Protein AF-0000000066209525 (afdb_homodimer)

InterPro domains:
  IPR007236 SlyX [MF_00715] (2-68)
  IPR007236 SlyX [PF04102] (4-68)
  IPR007236 SlyX [PTHR36508] (4-67)

pLDDT: mean 88.0, std 16.0, range [43.59, 98.94]

Secondary structure (DSSP, 8-state):
--HHHHHHHHHHHHHHHHHHHHHHHHHHHHHHHHHHHHHHHHHHHHHHHHHHHHHHS-----------/--HHHHHHHHHHHHHHHHHHHHHHHHHHHHHHHHHHHHHHHHHHHHHHHHHHHHHHS-----------

Solvent-accessible surface area (backbone atoms only — not comparable to full-atom values): 7782 Å² total; per-residue (Å²): 131,54,71,68,56,52,46,52,52,43,52,51,50,40,54,52,47,50,51,49,44,52,51,52,51,53,51,45,52,52,48,51,52,50,44,52,52,50,50,50,52,38,50,53,49,49,52,53,49,53,55,51,50,65,69,67,48,73,82,63,72,78,69,69,71,79,80,128,131,52,72,69,55,51,45,52,51,43,53,51,50,41,54,52,47,49,52,50,44,52,51,51,52,53,52,46,54,50,48,51,52,48,44,51,53,50,49,50,54,39,51,53,51,52,53,52,49,53,55,51,51,66,68,67,47,74,80,62,70,79,70,67,69,79,80,128

Foldseek 3Di:
DDPVVVVVVVVVVVVVVVVVVVVVVVVVVVVVVVVVVVVVVVVVVVVVVVVVCVVPPPPPVPPVPPPD/DDPVVVVVVVVVVVVVVVVVVVVVVVVVVVVVVVVVVVVVVVVVVVVVVVVVCVVPPPPPVPPVPPPD

Structure (mmCIF, N/CA/C/O backbone):
data_AF-0000000066209525-model_v1
#
loop_
_entity.id
_entity.type
_entity.pdbx_description
1 polymer 'Protein SlyX homolog'
#
loop_
_atom_site.group_PDB
_atom_site.id
_atom_site.type_symbol
_atom_site.label_atom_id
_atom_site.label_alt_id
_atom_site.label_comp_id
_atom_site.label_asym_id
_atom_site.label_entity_id
_atom_site.label_seq_id
_atom_site.pdbx_PDB_ins_code
_atom_site.Cartn_x
_atom_site.Cartn_y
_atom_site.Cartn_z
_atom_site.occupancy
_atom_site.B_iso_or_equiv
_atom_site.auth_seq_id
_atom_site.auth_comp_id
_atom_site.auth_asym_id
_atom_site.auth_atom_id
_atom_site.pdbx_PDB_model_num
ATOM 1 N N . ME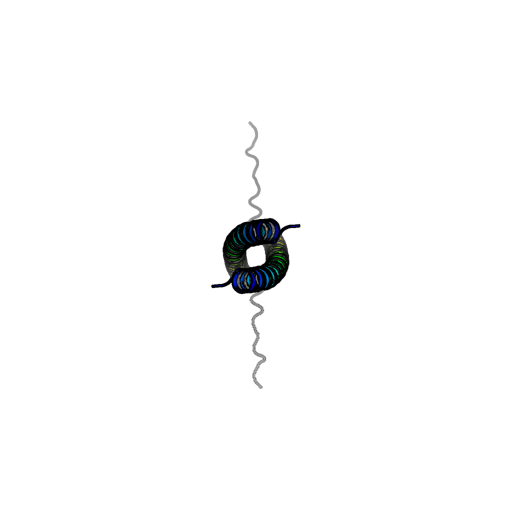T A 1 1 ? 3.037 -41.438 -7.117 1 81.75 1 MET A N 1
ATOM 2 C CA . MET A 1 1 ? 2.031 -40.594 -7.723 1 81.75 1 MET A CA 1
ATOM 3 C C . MET A 1 1 ? 2.004 -40.75 -9.234 1 81.75 1 MET A C 1
ATOM 5 O O . MET A 1 1 ? 3.045 -40.969 -9.859 1 81.75 1 MET A O 1
ATOM 9 N N . THR A 1 2 ? 0.807 -41.031 -9.695 1 87.38 2 THR A N 1
ATOM 10 C CA . THR A 1 2 ? 0.705 -41.219 -11.133 1 87.38 2 THR A CA 1
ATOM 11 C C . THR A 1 2 ? 0.849 -39.875 -11.867 1 87.38 2 THR A C 1
ATOM 13 O O . THR A 1 2 ? 0.67 -38.812 -11.273 1 87.38 2 THR A O 1
ATOM 16 N N . PRO A 1 3 ? 1.256 -39.906 -13.031 1 84.94 3 PRO A N 1
ATOM 17 C CA . PRO A 1 3 ? 1.357 -38.656 -13.805 1 84.94 3 PRO A CA 1
ATOM 18 C C . PRO A 1 3 ? 0.058 -37.875 -13.805 1 84.94 3 PRO A C 1
ATOM 20 O O . PRO A 1 3 ? 0.089 -36.625 -13.766 1 84.94 3 PRO A O 1
ATOM 23 N N . ASP A 1 4 ? -0.994 -38.562 -13.828 1 89.31 4 ASP A N 1
ATOM 24 C CA . ASP A 1 4 ? -2.295 -37.906 -13.812 1 89.31 4 ASP A CA 1
ATOM 25 C C . ASP A 1 4 ? -2.537 -37.188 -12.484 1 89.31 4 ASP A C 1
ATOM 27 O O . ASP A 1 4 ? -3.115 -36.094 -12.445 1 89.31 4 ASP A O 1
ATOM 31 N N . GLN A 1 5 ? -2.127 -37.781 -11.445 1 92.88 5 GLN A N 1
ATOM 32 C CA . GLN A 1 5 ? -2.268 -37.188 -10.109 1 92.88 5 GLN A CA 1
ATOM 33 C C . GLN A 1 5 ? -1.406 -35.938 -9.969 1 92.88 5 GLN A C 1
ATOM 35 O O . GLN A 1 5 ? -1.844 -34.938 -9.398 1 92.88 5 GLN A O 1
ATOM 40 N N . ARG A 1 6 ? -0.258 -36 -10.516 1 94.88 6 ARG A N 1
ATOM 41 C CA . ARG A 1 6 ? 0.666 -34.875 -10.469 1 94.88 6 ARG A CA 1
ATOM 42 C C . ARG A 1 6 ? 0.134 -33.688 -11.281 1 94.88 6 ARG A C 1
ATOM 44 O O . ARG A 1 6 ? 0.252 -32.531 -10.867 1 94.88 6 ARG A O 1
ATOM 51 N N . LEU A 1 7 ? -0.415 -33.969 -12.43 1 95.12 7 LEU A N 1
ATOM 52 C CA . LEU A 1 7 ? -1.02 -32.938 -13.281 1 95.12 7 LEU A CA 1
ATOM 53 C C . LEU A 1 7 ? -2.143 -32.219 -12.547 1 95.12 7 LEU A C 1
ATOM 55 O O . LEU A 1 7 ? -2.211 -30.984 -12.57 1 95.12 7 LEU A O 1
ATOM 59 N N . THR A 1 8 ? -2.98 -33 -11.898 1 96.25 8 THR A N 1
ATOM 60 C CA . THR A 1 8 ? -4.113 -32.438 -11.164 1 96.25 8 THR A CA 1
ATOM 61 C C . THR A 1 8 ? -3.633 -31.547 -10.023 1 96.25 8 THR A C 1
ATOM 63 O O . THR A 1 8 ? -4.168 -30.453 -9.82 1 96.25 8 THR A O 1
ATOM 66 N N . GLU A 1 9 ? -2.65 -31.938 -9.367 1 97.06 9 GLU A N 1
ATOM 67 C CA . GLU A 1 9 ? -2.096 -31.172 -8.258 1 97.06 9 GLU A CA 1
ATOM 68 C C . GLU A 1 9 ? -1.533 -29.844 -8.734 1 97.06 9 GLU A C 1
ATOM 70 O O . GLU A 1 9 ? -1.75 -28.812 -8.094 1 97.06 9 GLU A O 1
ATOM 75 N N . LEU A 1 10 ? -0.825 -29.859 -9.812 1 98.12 10 LEU A N 1
ATOM 76 C CA . LEU A 1 10 ? -0.246 -28.641 -10.375 1 98.12 10 LEU A CA 1
ATOM 77 C C . LEU A 1 10 ? -1.337 -27.688 -10.844 1 98.12 10 LEU A C 1
ATOM 79 O O . LEU A 1 10 ? -1.217 -26.469 -10.688 1 98.12 10 LEU A O 1
ATOM 83 N N . GLU A 1 11 ? -2.363 -28.188 -11.391 1 98.12 11 GLU A N 1
ATOM 84 C CA . GLU A 1 11 ? -3.492 -27.375 -11.828 1 98.12 11 GLU A CA 1
ATOM 85 C C . GLU A 1 11 ? -4.16 -26.672 -10.648 1 98.12 11 GLU A C 1
ATOM 87 O O . GLU A 1 11 ? -4.523 -25.5 -10.742 1 98.12 11 GLU A O 1
ATOM 92 N N . ILE A 1 12 ? -4.297 -27.359 -9.602 1 98.56 12 ILE A N 1
ATOM 93 C CA . ILE A 1 12 ? -4.883 -26.797 -8.383 1 98.56 12 ILE A CA 1
ATOM 94 C C . ILE A 1 12 ? -3.988 -25.688 -7.852 1 98.56 12 ILE A C 1
ATOM 96 O O . ILE A 1 12 ? -4.473 -24.609 -7.512 1 98.56 12 ILE A O 1
ATOM 100 N N . ARG A 1 13 ? -2.688 -25.953 -7.84 1 98.75 13 ARG A N 1
ATOM 101 C CA . ARG A 1 13 ? -1.731 -24.969 -7.352 1 98.75 13 ARG A CA 1
ATOM 102 C C . ARG A 1 13 ? -1.766 -23.703 -8.203 1 98.75 13 ARG A C 1
ATOM 104 O O . ARG A 1 13 ? -1.731 -22.594 -7.676 1 98.75 13 ARG A O 1
ATOM 111 N N . VAL A 1 14 ? -1.834 -23.859 -9.438 1 98.69 14 VAL A N 1
ATOM 112 C CA . VAL A 1 14 ? -1.89 -22.734 -10.367 1 98.69 14 VAL A CA 1
ATOM 113 C C . VAL A 1 14 ? -3.141 -21.891 -10.094 1 98.69 14 VAL A C 1
ATOM 115 O O . VAL A 1 14 ? -3.074 -20.672 -10.039 1 98.69 14 VAL A O 1
ATOM 118 N N . ALA A 1 15 ? -4.23 -22.594 -9.898 1 98.81 15 ALA A N 1
ATOM 119 C CA . ALA A 1 15 ? -5.492 -21.906 -9.633 1 98.81 15 ALA A CA 1
ATOM 120 C C . ALA A 1 15 ? -5.434 -21.141 -8.312 1 98.81 15 ALA A C 1
ATOM 122 O O . ALA A 1 15 ? -5.91 -20 -8.227 1 98.81 15 ALA A O 1
ATOM 123 N N . GLU A 1 16 ? -4.859 -21.688 -7.301 1 98.81 16 GLU A N 1
ATOM 124 C CA . GLU A 1 16 ? -4.727 -21.062 -5.988 1 98.81 16 GLU A CA 1
ATOM 125 C C . GLU A 1 16 ? -3.816 -19.844 -6.055 1 98.81 16 GLU A C 1
ATOM 127 O O . GLU A 1 16 ? -4.125 -18.797 -5.469 1 98.81 16 GLU A O 1
ATOM 132 N N . GLN A 1 17 ? -2.783 -19.953 -6.746 1 98.81 17 GLN A N 1
ATOM 133 C CA . GLN A 1 17 ? -1.84 -18.859 -6.891 1 98.81 17 GLN A CA 1
ATOM 134 C C . GLN A 1 17 ? -2.449 -17.703 -7.691 1 98.81 17 GLN A C 1
ATOM 136 O O . GLN A 1 17 ? -2.215 -16.531 -7.391 1 98.81 17 GLN A O 1
ATOM 141 N N . GLU A 1 18 ? -3.203 -18.094 -8.648 1 98.75 18 GLU A N 1
ATOM 142 C CA . GLU A 1 18 ? -3.914 -17.062 -9.406 1 98.75 18 GLU A CA 1
ATOM 143 C C . GLU A 1 18 ? -4.855 -16.266 -8.516 1 98.75 18 GLU A C 1
ATOM 145 O O . GLU A 1 18 ? -4.898 -15.031 -8.586 1 98.75 18 GLU A O 1
ATOM 150 N N . LYS A 1 19 ? -5.555 -16.953 -7.723 1 98.88 19 LYS A N 1
ATOM 151 C CA . LYS A 1 19 ? -6.453 -16.312 -6.773 1 98.88 19 LYS A CA 1
ATOM 152 C C . LYS A 1 19 ? -5.68 -15.414 -5.812 1 98.88 19 LYS A C 1
ATOM 154 O O . LYS A 1 19 ? -6.105 -14.289 -5.523 1 98.88 19 LYS A O 1
ATOM 159 N N . THR A 1 20 ? -4.617 -15.883 -5.312 1 98.88 20 THR A N 1
ATOM 160 C CA . THR A 1 20 ? -3.764 -15.125 -4.398 1 98.88 20 THR A CA 1
ATOM 161 C C . THR A 1 20 ? -3.254 -13.852 -5.062 1 98.88 20 THR A C 1
ATOM 163 O O . THR A 1 20 ? -3.266 -12.781 -4.457 1 98.88 20 THR A O 1
ATOM 166 N N . ILE A 1 21 ? -2.785 -13.961 -6.285 1 98.94 21 ILE A N 1
ATOM 167 C CA . ILE A 1 21 ? -2.273 -12.82 -7.043 1 98.94 21 ILE A CA 1
ATOM 168 C C . ILE A 1 21 ? -3.373 -11.773 -7.211 1 98.94 21 ILE A C 1
ATOM 170 O O . ILE A 1 21 ? -3.135 -10.578 -7.023 1 98.94 21 ILE A O 1
ATOM 174 N N . ASP A 1 22 ? -4.566 -12.289 -7.477 1 98.81 22 ASP A N 1
ATOM 175 C CA . ASP A 1 22 ? -5.703 -11.383 -7.613 1 98.81 22 ASP A CA 1
ATOM 176 C C . ASP A 1 22 ? -5.984 -10.656 -6.305 1 98.81 22 ASP A C 1
ATOM 178 O O . ASP A 1 22 ? -6.219 -9.445 -6.297 1 98.81 22 ASP A O 1
ATOM 182 N N . GLU A 1 23 ? -5.918 -11.305 -5.25 1 98.88 23 GLU A N 1
ATOM 183 C CA . GLU A 1 23 ? -6.16 -10.734 -3.93 1 98.88 23 GLU A CA 1
ATOM 184 C C . GLU A 1 23 ? -5.09 -9.711 -3.564 1 98.88 23 GLU A C 1
ATOM 186 O O . GLU A 1 23 ? -5.402 -8.602 -3.125 1 98.88 23 GLU A O 1
ATOM 191 N N . LEU A 1 24 ? -3.912 -10.062 -3.777 1 98.88 24 LEU A N 1
ATOM 192 C CA . LEU A 1 24 ? -2.807 -9.156 -3.49 1 98.88 24 LEU A CA 1
ATOM 193 C C . LEU A 1 24 ? -2.9 -7.898 -4.352 1 98.88 24 LEU A C 1
ATOM 195 O O . LEU A 1 24 ? -2.662 -6.793 -3.865 1 98.88 24 LEU A O 1
ATOM 199 N N . SER A 1 25 ? -3.25 -8.086 -5.566 1 98.81 25 SER A N 1
ATOM 200 C CA . SER A 1 25 ? -3.402 -6.961 -6.488 1 98.81 25 SER A CA 1
ATOM 201 C C . SER A 1 25 ? -4.496 -6.008 -6.02 1 98.81 25 SER A C 1
ATOM 203 O O . SER A 1 25 ? -4.336 -4.785 -6.102 1 98.81 25 SER A O 1
ATOM 205 N N . SER A 1 26 ? -5.578 -6.57 -5.52 1 98.81 26 SER A N 1
ATOM 206 C CA . SER A 1 26 ? -6.68 -5.762 -5.008 1 98.81 26 SER A CA 1
ATOM 207 C C . SER A 1 26 ? -6.254 -4.977 -3.77 1 98.81 26 SER A C 1
ATOM 209 O O . SER A 1 26 ? -6.59 -3.799 -3.631 1 98.81 26 SER A O 1
ATOM 211 N N . VAL A 1 27 ? -5.523 -5.551 -2.908 1 98.88 27 VAL A N 1
ATOM 212 C CA . VAL A 1 27 ? -5.031 -4.898 -1.697 1 98.88 27 VAL A CA 1
ATOM 213 C C . VAL A 1 27 ? -4.055 -3.783 -2.068 1 98.88 27 VAL A C 1
ATOM 215 O O . VAL A 1 27 ? -4.117 -2.688 -1.507 1 98.88 27 VAL A O 1
ATOM 218 N N . LEU A 1 28 ? -3.207 -4.078 -3.014 1 98.88 28 LEU A N 1
ATOM 219 C CA . LEU A 1 28 ? -2.244 -3.092 -3.49 1 98.88 28 LEU A CA 1
ATOM 220 C C . LEU A 1 28 ? -2.955 -1.853 -4.02 1 98.88 28 LEU A C 1
ATOM 222 O O . LEU A 1 28 ? -2.535 -0.726 -3.746 1 98.88 28 LEU A O 1
ATOM 226 N N . ALA A 1 29 ? -3.998 -2.094 -4.73 1 98.81 29 ALA A N 1
ATOM 227 C CA . ALA A 1 29 ? -4.777 -0.989 -5.281 1 98.81 29 ALA A CA 1
ATOM 228 C C . ALA A 1 29 ? -5.402 -0.151 -4.172 1 98.81 29 ALA A C 1
ATOM 230 O O . ALA A 1 29 ? -5.391 1.081 -4.23 1 98.81 29 ALA A O 1
ATOM 231 N N . GLU A 1 30 ? -5.867 -0.768 -3.189 1 98.88 30 GLU A N 1
ATOM 232 C CA . GLU A 1 30 ? -6.48 -0.072 -2.062 1 98.88 30 GLU A CA 1
ATOM 233 C C . GLU A 1 30 ? -5.445 0.728 -1.277 1 98.88 30 GLU A C 1
ATOM 235 O O . GLU A 1 30 ? -5.715 1.854 -0.853 1 98.88 30 GLU A O 1
ATOM 240 N N . GLN A 1 31 ? -4.332 0.182 -1.133 1 98.88 31 GLN A N 1
ATOM 241 C CA . GLN A 1 31 ? -3.248 0.87 -0.438 1 98.88 31 GLN A CA 1
ATOM 242 C C . GLN A 1 31 ? -2.781 2.094 -1.222 1 98.88 31 GLN A C 1
ATOM 244 O O . GLN A 1 31 ? -2.475 3.133 -0.635 1 98.88 31 GLN A O 1
ATOM 249 N N . TRP A 1 32 ? -2.758 1.93 -2.5 1 98.81 32 TRP A N 1
ATOM 250 C CA . TRP A 1 32 ? -2.387 3.059 -3.348 1 98.81 32 TRP A CA 1
ATOM 251 C C . TRP A 1 32 ? -3.363 4.219 -3.168 1 98.81 32 TRP A C 1
ATOM 253 O O . TRP A 1 32 ? -2.949 5.371 -3.053 1 98.81 32 TRP A O 1
ATOM 263 N N . LYS A 1 33 ? -4.633 3.973 -3.051 1 98.88 33 LYS A N 1
ATOM 264 C CA . LYS A 1 33 ? -5.645 4.996 -2.809 1 98.88 33 LYS A CA 1
ATOM 265 C C . LYS A 1 33 ? -5.445 5.652 -1.445 1 98.88 33 LYS A C 1
ATOM 267 O O . LYS A 1 33 ? -5.594 6.871 -1.311 1 98.88 33 LYS A O 1
ATOM 272 N N . THR A 1 34 ? -5.191 4.793 -0.547 1 98.94 34 THR A N 1
ATOM 273 C CA . THR A 1 34 ? -4.957 5.293 0.802 1 98.94 34 THR A CA 1
ATOM 274 C C . THR A 1 34 ? -3.754 6.234 0.826 1 98.94 34 THR A C 1
ATOM 276 O O . THR A 1 34 ? -3.816 7.312 1.422 1 98.94 34 THR A O 1
ATOM 279 N N . ILE A 1 35 ? -2.6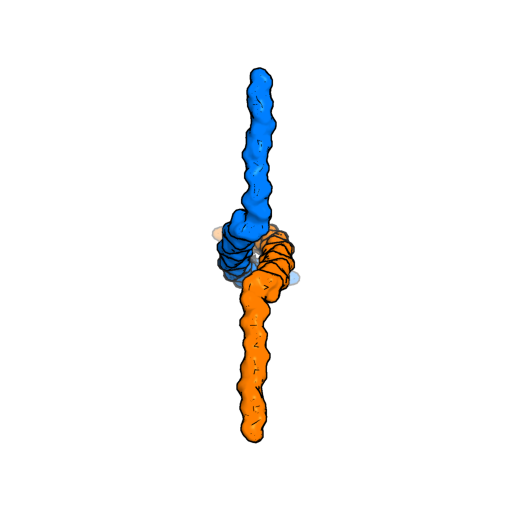56 5.844 0.241 1 98.94 35 ILE A N 1
ATOM 280 C CA . ILE A 1 35 ? -1.45 6.66 0.163 1 98.94 35 ILE A CA 1
ATOM 281 C C . ILE A 1 35 ? -1.775 8 -0.495 1 98.94 35 ILE A C 1
ATOM 283 O O . ILE A 1 35 ? -1.37 9.055 -0.003 1 98.94 35 ILE A O 1
ATOM 287 N N . ASP A 1 36 ? -2.525 7.949 -1.546 1 98.88 36 ASP A N 1
ATOM 288 C CA . ASP A 1 36 ? -2.928 9.156 -2.262 1 98.88 36 ASP A CA 1
ATOM 289 C C . ASP A 1 36 ? -3.729 10.094 -1.356 1 98.88 36 ASP A C 1
ATOM 291 O O . ASP A 1 36 ? -3.459 11.297 -1.303 1 98.88 36 ASP A O 1
ATOM 295 N N . ARG A 1 37 ? -4.664 9.539 -0.65 1 98.81 37 ARG A N 1
ATOM 296 C CA . ARG A 1 37 ? -5.516 10.312 0.247 1 98.8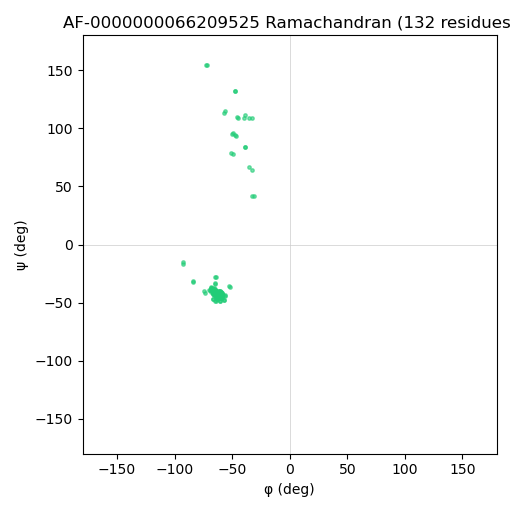1 37 ARG A CA 1
ATOM 297 C C . ARG A 1 37 ? -4.695 10.953 1.362 1 98.81 37 ARG A C 1
ATOM 299 O O . ARG A 1 37 ? -4.859 12.141 1.653 1 98.81 37 ARG A O 1
ATOM 306 N N . LEU A 1 38 ? -3.852 10.219 1.914 1 98.88 38 LEU A N 1
ATOM 307 C CA . LEU A 1 38 ? -3.016 10.719 3.002 1 98.88 38 LEU A CA 1
ATOM 308 C C . LEU A 1 38 ? -2.08 11.82 2.508 1 98.88 38 LEU A C 1
ATOM 310 O O . LEU A 1 38 ? -1.88 12.82 3.193 1 98.88 38 LEU A O 1
ATOM 314 N N . SER A 1 39 ? -1.525 11.625 1.381 1 98.88 39 SER A N 1
ATOM 315 C CA . SER A 1 39 ? -0.612 12.602 0.793 1 98.88 39 SER A CA 1
ATOM 316 C C . SER A 1 39 ? -1.319 13.922 0.521 1 98.88 39 SER A C 1
ATOM 318 O O . SER A 1 39 ? -0.777 14.992 0.806 1 98.88 39 SER A O 1
ATOM 320 N N . LYS A 1 40 ? -2.469 13.828 0.009 1 98.88 40 LYS A N 1
ATOM 321 C CA . LYS A 1 40 ? -3.254 15.023 -0.266 1 98.88 40 LYS A CA 1
ATOM 322 C C . LYS A 1 40 ? -3.607 15.758 1.024 1 98.88 40 LYS A C 1
ATOM 324 O O . LYS A 1 40 ? -3.48 16.984 1.104 1 98.88 40 LYS A O 1
ATOM 329 N N . LYS A 1 41 ? -4.082 15.07 1.973 1 98.75 41 LYS A N 1
ATOM 330 C CA . LYS A 1 41 ? -4.418 15.664 3.264 1 98.75 41 LYS A CA 1
ATOM 331 C C . LYS A 1 41 ? -3.197 16.328 3.9 1 98.75 41 LYS A C 1
ATOM 333 O O . LYS A 1 41 ? -3.295 17.422 4.449 1 98.75 41 LYS A O 1
ATOM 338 N N . LEU A 1 42 ? -2.1 15.656 3.828 1 98.69 42 LEU A N 1
ATOM 339 C CA . LEU A 1 42 ? -0.857 16.188 4.375 1 98.69 42 LEU A CA 1
ATOM 340 C C . LEU A 1 42 ? -0.446 17.469 3.646 1 98.69 42 LEU A C 1
ATOM 342 O O . LEU A 1 42 ? -0.05 18.453 4.277 1 98.69 42 LEU A O 1
ATOM 346 N N . GLY A 1 43 ? -0.527 17.328 2.336 1 98.38 43 GLY A N 1
ATOM 347 C CA . GLY A 1 43 ? -0.229 18.516 1.547 1 98.38 43 GLY A CA 1
ATOM 348 C C . GLY A 1 43 ? -1.109 19.703 1.894 1 98.38 43 GLY A C 1
ATOM 349 O O . GLY A 1 43 ? -0.613 20.812 2.086 1 98.38 43 GLY A O 1
ATOM 350 N N . ALA A 1 44 ? -2.354 19.484 1.979 1 97.94 44 ALA A N 1
ATOM 351 C CA . ALA A 1 44 ? -3.312 20.531 2.305 1 97.94 44 ALA A CA 1
ATOM 352 C C . ALA A 1 44 ? -3.031 21.125 3.684 1 97.94 44 ALA A C 1
ATOM 354 O O . ALA A 1 44 ? -3.072 22.344 3.861 1 97.94 44 ALA A O 1
ATOM 355 N N . LEU A 1 45 ? -2.719 20.344 4.613 1 97.25 45 LEU A N 1
ATOM 356 C CA . LEU A 1 45 ? -2.438 20.797 5.969 1 97.25 45 LEU A CA 1
ATOM 357 C C . LEU A 1 45 ? -1.124 21.578 6.016 1 97.25 45 LEU A C 1
ATOM 359 O O . LEU A 1 45 ? -1.012 22.578 6.734 1 97.25 45 LEU A O 1
ATOM 363 N N . THR A 1 46 ? -0.193 21.109 5.281 1 96.75 46 THR A N 1
ATOM 364 C CA . THR A 1 46 ? 1.091 21.797 5.199 1 96.75 46 THR A CA 1
ATOM 365 C C . THR A 1 46 ? 0.916 23.203 4.637 1 96.75 46 THR A C 1
ATOM 367 O O . THR A 1 46 ? 1.463 24.156 5.18 1 96.75 46 THR A O 1
ATOM 370 N N . ASP A 1 47 ? 0.129 23.359 3.652 1 95.25 47 ASP A N 1
ATOM 371 C CA . ASP A 1 47 ? -0.147 24.656 3.037 1 95.25 47 ASP A CA 1
ATOM 372 C C . ASP A 1 47 ? -0.834 25.594 4.023 1 95.25 47 ASP A C 1
ATOM 374 O O . ASP A 1 47 ? -0.458 26.766 4.141 1 95.25 47 ASP A O 1
ATOM 378 N N . ARG A 1 48 ? -1.756 25.031 4.68 1 92.12 48 ARG A N 1
ATOM 379 C CA . ARG A 1 48 ? -2.482 25.828 5.668 1 92.12 48 ARG A CA 1
ATOM 380 C C . ARG A 1 48 ? -1.561 26.266 6.797 1 92.12 48 ARG A C 1
ATOM 382 O O . ARG A 1 48 ? -1.651 27.406 7.27 1 92.12 48 ARG A O 1
ATOM 389 N N . PHE A 1 49 ? -0.699 25.422 7.199 1 90.94 49 PHE A N 1
ATOM 390 C CA . PHE A 1 49 ? 0.255 25.719 8.258 1 90.94 49 PHE A CA 1
ATOM 391 C C . PHE A 1 49 ? 1.222 26.812 7.824 1 90.94 49 PHE A C 1
ATOM 393 O O . PHE A 1 49 ? 1.507 27.75 8.586 1 90.94 49 PHE A O 1
ATOM 400 N N . LEU A 1 50 ? 1.652 26.656 6.598 1 87.06 50 LEU A N 1
ATOM 401 C CA . LEU A 1 50 ? 2.572 27.656 6.059 1 87.06 50 LEU A CA 1
ATOM 402 C C . LEU A 1 50 ? 1.896 29.016 5.949 1 87.06 50 LEU A C 1
ATOM 404 O O . LEU A 1 50 ? 2.512 30.047 6.242 1 87.06 50 LEU A O 1
ATOM 408 N N . GLU A 1 51 ? 0.652 29.109 5.672 1 85.5 51 GLU A N 1
ATOM 409 C CA . GLU A 1 51 ? -0.125 30.344 5.598 1 85.5 51 GLU A CA 1
ATOM 410 C C . GLU A 1 51 ? -0.283 30.984 6.973 1 85.5 51 GLU A C 1
ATOM 412 O O . GLU A 1 51 ? -0.143 32.188 7.117 1 85.5 51 GLU A O 1
ATOM 417 N N . LEU A 1 52 ? -0.438 30.25 7.973 1 81.38 52 LEU A N 1
ATOM 418 C CA . LEU A 1 52 ? -0.602 30.734 9.336 1 81.38 52 LEU A CA 1
ATOM 419 C C . LEU A 1 52 ? 0.721 31.25 9.891 1 81.38 52 LEU A C 1
ATOM 421 O O . LEU A 1 52 ? 0.756 32.281 10.562 1 81.38 52 LEU A O 1
ATOM 425 N N . GLU A 1 53 ? 1.684 30.547 9.602 1 78 53 GLU A N 1
ATOM 426 C CA . GLU A 1 53 ? 3.012 30.953 10.047 1 78 53 GLU A CA 1
ATOM 427 C C . GLU A 1 53 ? 3.43 32.281 9.406 1 78 53 GLU A C 1
ATOM 429 O O . GLU A 1 53 ? 4.059 33.094 10.062 1 78 53 GLU A O 1
ATOM 434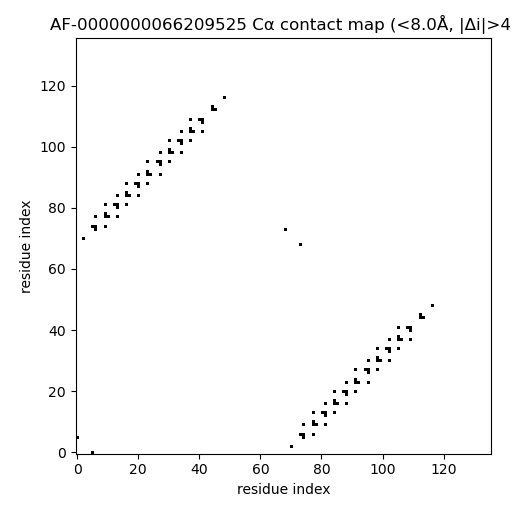 N N . GLU A 1 54 ? 3.127 32.438 8.211 1 79.62 54 GLU A N 1
ATOM 435 C CA . GLU A 1 54 ? 3.434 33.688 7.492 1 79.62 54 GLU A CA 1
ATOM 436 C C . GLU A 1 54 ? 2.676 34.875 8.078 1 79.62 54 GLU A C 1
ATOM 438 O O . GLU A 1 54 ? 3.207 35.969 8.141 1 79.62 54 GLU A O 1
ATOM 443 N N . GLN A 1 55 ? 1.515 34.719 8.688 1 74.44 55 GLN A N 1
ATOM 444 C CA . GLN A 1 55 ? 0.688 35.781 9.266 1 74.44 55 GLN A CA 1
ATOM 445 C C . GLN A 1 55 ? 1.16 36.125 10.672 1 74.44 55 GLN A C 1
ATOM 447 O O . GLN A 1 55 ? 0.987 37.25 11.117 1 74.44 55 GLN A O 1
ATOM 452 N N . THR A 1 56 ? 1.675 35.281 11.414 1 66.56 56 THR A N 1
ATOM 453 C CA . THR A 1 56 ? 2.088 35.531 12.797 1 66.56 56 THR A CA 1
ATOM 454 C C . THR A 1 56 ? 3.562 35.938 12.852 1 66.56 56 THR A C 1
ATOM 456 O O . THR A 1 56 ? 4.062 36.312 13.906 1 66.56 56 THR A O 1
ATOM 459 N N . ALA A 1 57 ? 4.23 35.688 11.836 1 68.62 57 ALA A N 1
ATOM 460 C CA . ALA A 1 57 ? 5.633 36.094 11.797 1 68.62 57 ALA A CA 1
ATOM 461 C C . ALA A 1 57 ? 5.785 37.594 12.039 1 68.62 57 ALA A C 1
ATOM 463 O O . ALA A 1 57 ? 5 38.406 11.523 1 68.62 57 ALA A O 1
ATOM 464 N N . PRO A 1 58 ? 6.43 38.094 13.156 1 59.56 58 PRO A N 1
ATOM 465 C CA . PRO A 1 58 ? 6.602 39.531 13.398 1 59.56 58 PRO A CA 1
ATOM 466 C C . PRO A 1 58 ? 7.07 40.281 12.156 1 59.56 58 PRO A C 1
ATOM 468 O O . PRO A 1 58 ? 7.805 39.75 11.336 1 59.56 58 PRO A O 1
ATOM 471 N N . ASP A 1 59 ? 6.172 41.062 11.625 1 57 59 ASP A N 1
ATOM 472 C CA . ASP A 1 59 ? 6.652 42.031 10.625 1 57 59 ASP A CA 1
ATOM 473 C C . ASP A 1 59 ? 8.07 42.5 10.953 1 57 59 ASP A C 1
ATOM 475 O O . ASP A 1 59 ? 8.25 43.438 11.734 1 57 59 ASP A O 1
ATOM 479 N N . VAL A 1 60 ? 8.922 41.719 11.336 1 57.38 60 VAL A N 1
ATOM 480 C CA . VAL A 1 60 ? 10.242 42.312 11.539 1 57.38 60 VAL A CA 1
ATOM 481 C C . VAL A 1 60 ? 10.617 43.156 10.328 1 57.38 60 VAL A C 1
ATOM 483 O O . VAL A 1 60 ? 10.711 42.656 9.211 1 57.38 60 VAL A O 1
ATOM 486 N N . PRO A 1 61 ? 10.352 44.438 10.375 1 55.22 61 PRO A N 1
ATOM 487 C CA . PRO A 1 61 ? 10.773 45.344 9.289 1 55.22 61 PRO A CA 1
ATOM 488 C C . PRO A 1 61 ? 12.156 45 8.75 1 55.22 61 PRO A C 1
ATOM 490 O O . PRO A 1 61 ? 13.102 44.812 9.523 1 55.22 61 PRO A O 1
ATOM 493 N N . VAL A 1 62 ? 12.148 43.969 7.766 1 55.91 62 VAL A N 1
ATOM 494 C CA . VAL A 1 62 ? 13.453 43.875 7.117 1 55.91 62 VAL A CA 1
ATOM 495 C C . VAL A 1 62 ? 14.062 45.281 6.996 1 55.91 62 VAL A C 1
ATOM 497 O O . VAL A 1 62 ? 13.609 46.094 6.195 1 55.91 62 VAL A O 1
ATOM 500 N N . THR A 1 63 ? 14.422 45.969 8.078 1 56.16 63 THR A N 1
ATOM 501 C CA . THR A 1 63 ? 15.164 47.219 7.957 1 56.16 63 THR A CA 1
ATOM 502 C C . THR A 1 63 ? 16.375 47.031 7.051 1 56.16 63 THR A C 1
ATOM 504 O O . THR A 1 63 ? 17.25 46.219 7.324 1 56.16 63 THR A O 1
ATOM 507 N N . LYS A 1 64 ? 16.109 47.031 5.734 1 57.28 64 LYS A N 1
ATOM 508 C CA . LYS A 1 64 ? 17.234 47.094 4.793 1 57.28 64 LYS A CA 1
ATOM 509 C C . LYS A 1 64 ? 18.359 47.969 5.344 1 57.28 64 LYS A C 1
ATOM 511 O O . LYS A 1 64 ? 18.141 49.094 5.77 1 57.28 64 LYS A O 1
ATOM 516 N N . PRO A 1 65 ? 19.406 47.375 5.707 1 56.44 65 PRO A N 1
ATOM 517 C CA . PRO A 1 65 ? 20.484 48.219 6.188 1 56.44 65 PRO A CA 1
ATOM 518 C C . PRO A 1 65 ? 20.75 49.406 5.262 1 56.44 65 PRO A C 1
ATOM 520 O O . PRO A 1 65 ? 20.5 49.312 4.055 1 56.44 65 PRO A O 1
ATOM 523 N N . PRO A 1 66 ? 20.859 50.656 5.84 1 53.28 66 PRO A N 1
ATOM 524 C CA . PRO A 1 66 ? 21.109 51.844 5.035 1 53.28 66 PRO A CA 1
ATOM 525 C C . PRO A 1 66 ? 22.281 51.688 4.062 1 53.28 66 PRO A C 1
ATOM 527 O O . PRO A 1 66 ? 23.25 51 4.379 1 53.28 66 PRO A O 1
ATOM 530 N N . HIS A 1 67 ? 21.859 51.312 2.844 1 63.16 67 HIS A N 1
ATOM 531 C CA . HIS A 1 67 ? 22.938 51.25 1.864 1 63.16 67 HIS A CA 1
ATOM 532 C C . HIS A 1 67 ? 23.906 52.406 2.072 1 63.16 67 HIS A C 1
ATOM 534 O O . HIS A 1 67 ? 23.5 53.562 2.117 1 63.16 67 HIS A O 1
ATOM 540 N N . TRP A 1 68 ? 25.141 52.438 2.482 1 43.59 68 TRP A N 1
ATOM 541 C CA . TRP A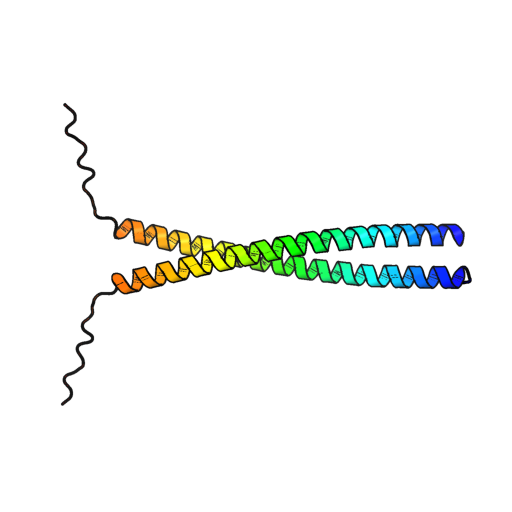 1 68 ? 26.141 53.5 2.451 1 43.59 68 TRP A CA 1
ATOM 542 C C . TRP A 1 68 ? 26.516 53.844 1.017 1 43.59 68 TRP A C 1
ATOM 544 O O . TRP A 1 68 ? 26.516 53 0.136 1 43.59 68 TRP A O 1
ATOM 554 N N . MET B 1 1 ? -0.342 -32.094 -27.422 1 81.56 1 MET B N 1
ATOM 555 C CA . MET B 1 1 ? 0.617 -31.938 -26.328 1 81.56 1 MET B CA 1
ATOM 556 C C . MET B 1 1 ? 0.694 -33.219 -25.5 1 81.56 1 MET B C 1
ATOM 558 O O . MET B 1 1 ? -0.319 -33.875 -25.281 1 81.56 1 MET B O 1
ATOM 562 N N . THR B 1 2 ? 1.922 -33.688 -25.375 1 87.44 2 THR B N 1
ATOM 563 C CA . THR B 1 2 ? 2.074 -34.906 -24.594 1 87.44 2 THR B CA 1
ATOM 564 C C . THR B 1 2 ? 1.875 -34.625 -23.109 1 87.44 2 THR B C 1
ATOM 566 O O . THR B 1 2 ? 1.977 -33.469 -22.672 1 87.44 2 THR B O 1
ATOM 569 N N . PRO B 1 3 ? 1.501 -35.531 -22.375 1 84.88 3 PRO B N 1
ATOM 570 C CA . PRO B 1 3 ? 1.349 -35.344 -20.938 1 84.88 3 PRO B CA 1
ATOM 571 C C . PRO B 1 3 ? 2.6 -34.75 -20.281 1 84.88 3 PRO B C 1
ATOM 573 O O . PRO B 1 3 ? 2.498 -33.938 -19.375 1 84.88 3 PRO B O 1
ATOM 576 N N . ASP B 1 4 ? 3.697 -35.156 -20.781 1 89.38 4 ASP B N 1
ATOM 577 C CA . ASP B 1 4 ? 4.957 -34.656 -20.25 1 89.38 4 ASP B CA 1
ATOM 578 C C . ASP B 1 4 ? 5.121 -33.156 -20.547 1 89.38 4 ASP B C 1
ATOM 580 O O . ASP B 1 4 ? 5.633 -32.406 -19.719 1 89.38 4 ASP B O 1
ATOM 584 N N . GLN B 1 5 ? 4.711 -32.75 -21.688 1 92.81 5 GLN B N 1
ATOM 585 C CA . GLN B 1 5 ? 4.781 -31.359 -22.094 1 92.81 5 GLN B CA 1
ATOM 586 C C . GLN B 1 5 ? 3.846 -30.5 -21.25 1 92.81 5 GLN B C 1
ATOM 588 O O . GLN B 1 5 ? 4.211 -29.391 -20.844 1 92.81 5 GLN B O 1
ATOM 593 N N . ARG B 1 6 ? 2.725 -31.031 -20.969 1 94.88 6 ARG B N 1
ATOM 594 C CA . ARG B 1 6 ? 1.735 -30.312 -20.156 1 94.88 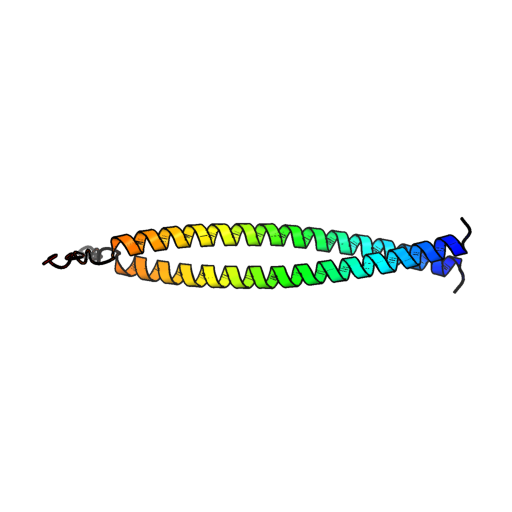6 ARG B CA 1
ATOM 595 C C . ARG B 1 6 ? 2.221 -30.156 -18.719 1 94.88 6 ARG B C 1
ATOM 597 O O . ARG B 1 6 ? 2.025 -29.109 -18.109 1 94.88 6 ARG B O 1
ATOM 604 N N . LEU B 1 7 ? 2.814 -31.172 -18.188 1 95.19 7 LEU B N 1
ATOM 605 C CA . LEU B 1 7 ? 3.381 -31.125 -16.844 1 95.19 7 LEU B CA 1
ATOM 606 C C . LEU B 1 7 ? 4.441 -30.031 -16.734 1 95.19 7 LEU B C 1
ATOM 608 O O . LEU B 1 7 ? 4.438 -29.266 -15.773 1 95.19 7 LEU B O 1
ATOM 612 N N . THR B 1 8 ? 5.312 -29.984 -17.703 1 96.25 8 THR B N 1
ATOM 613 C CA . THR B 1 8 ? 6.391 -29.016 -17.719 1 96.25 8 THR B CA 1
ATOM 614 C C . THR B 1 8 ? 5.828 -27.594 -17.781 1 96.25 8 THR B C 1
ATOM 616 O O . THR B 1 8 ? 6.297 -26.703 -17.062 1 96.25 8 THR B O 1
ATOM 619 N N . GLU B 1 9 ? 4.844 -27.406 -18.547 1 97.06 9 GLU B N 1
ATOM 620 C CA . GLU B 1 9 ? 4.219 -26.094 -18.688 1 97.06 9 GLU B CA 1
ATOM 621 C C . GLU B 1 9 ? 3.592 -25.625 -17.375 1 97.06 9 GLU B C 1
ATOM 623 O O . GLU B 1 9 ? 3.73 -24.469 -16.984 1 97.06 9 GLU B O 1
ATOM 628 N N . LEU B 1 10 ? 2.912 -26.516 -16.703 1 98.06 10 LEU B N 1
ATOM 629 C CA . LEU B 1 10 ? 2.279 -26.203 -15.43 1 98.06 10 LEU B CA 1
ATOM 630 C C . LEU B 1 10 ? 3.328 -25.891 -14.367 1 98.06 10 LEU B C 1
ATOM 632 O O . LEU B 1 10 ? 3.135 -24.984 -13.539 1 98.06 10 LEU B O 1
ATOM 636 N N . GLU B 1 11 ? 4.395 -26.562 -14.383 1 98.12 11 GLU B N 1
ATOM 637 C CA . GLU B 1 11 ? 5.484 -26.312 -13.445 1 98.12 11 GLU B CA 1
ATOM 638 C C . GLU B 1 11 ? 6.086 -24.922 -13.648 1 98.12 11 GLU B C 1
ATOM 640 O O . GLU B 1 11 ? 6.387 -24.219 -12.688 1 98.12 11 GLU B O 1
ATOM 645 N N . ILE B 1 12 ? 6.238 -24.547 -14.836 1 98.56 12 ILE B N 1
ATOM 646 C CA . ILE B 1 12 ? 6.758 -23.234 -15.18 1 98.56 12 ILE B CA 1
ATOM 647 C C . ILE B 1 12 ? 5.789 -22.156 -14.688 1 98.56 12 ILE B C 1
ATOM 649 O O . ILE B 1 12 ? 6.203 -21.172 -14.07 1 98.56 12 ILE B O 1
ATOM 653 N N . ARG B 1 13 ? 4.492 -22.391 -14.945 1 98.75 13 ARG B N 1
ATOM 654 C CA . ARG B 1 13 ? 3.469 -21.453 -14.531 1 98.75 13 ARG B CA 1
ATOM 655 C C . ARG B 1 13 ? 3.455 -21.281 -13.016 1 98.75 13 ARG B C 1
ATOM 657 O O . ARG B 1 13 ? 3.346 -20.172 -12.5 1 98.75 13 ARG B O 1
ATOM 664 N N . VAL B 1 14 ? 3.568 -22.312 -12.336 1 98.69 14 VAL B N 1
ATOM 665 C CA . VAL B 1 14 ? 3.586 -22.312 -10.883 1 98.69 14 VAL B CA 1
ATOM 666 C C . VAL B 1 14 ? 4.781 -21.5 -10.383 1 98.69 14 VAL B C 1
ATOM 668 O O . VAL B 1 14 ? 4.648 -20.672 -9.477 1 98.69 14 VAL B O 1
ATOM 671 N N . ALA B 1 15 ? 5.895 -21.719 -11.008 1 98.81 15 ALA B N 1
ATOM 672 C CA . ALA B 1 15 ? 7.113 -21.016 -10.625 1 98.81 15 ALA B CA 1
ATOM 673 C C . ALA B 1 15 ? 6.977 -19.516 -10.891 1 98.81 15 ALA B C 1
ATOM 675 O O . ALA B 1 15 ? 7.383 -18.688 -10.062 1 98.81 15 ALA B O 1
ATOM 676 N N . GLU B 1 16 ? 6.41 -19.125 -11.969 1 98.81 16 GLU B N 1
ATOM 677 C CA . GLU B 1 16 ? 6.211 -17.734 -12.344 1 98.81 16 GLU B CA 1
ATOM 678 C C . GLU B 1 16 ? 5.234 -17.047 -11.391 1 98.81 16 GLU B C 1
ATOM 680 O O . GLU B 1 16 ? 5.469 -15.914 -10.961 1 98.81 16 GLU B O 1
ATOM 685 N N . GLN B 1 17 ? 4.219 -17.703 -11.055 1 98.81 17 GLN B N 1
ATOM 686 C CA . GLN B 1 17 ? 3.219 -17.156 -10.148 1 98.81 17 GLN B CA 1
ATOM 687 C C . GLN B 1 17 ? 3.783 -17 -8.734 1 98.81 17 GLN B C 1
ATOM 689 O O . GLN B 1 17 ? 3.477 -16.031 -8.047 1 98.81 17 GLN B O 1
ATOM 694 N N . GLU B 1 18 ? 4.586 -17.953 -8.398 1 98.75 18 GLU B N 1
ATOM 695 C CA . GLU B 1 18 ? 5.258 -17.828 -7.109 1 98.75 18 GLU B CA 1
ATOM 696 C C . GLU B 1 18 ? 6.133 -16.578 -7.051 1 98.75 18 GLU B C 1
ATOM 698 O O . GLU B 1 18 ? 6.109 -15.844 -6.062 1 98.75 18 GLU B O 1
ATOM 703 N N . LYS B 1 19 ? 6.844 -16.375 -8.07 1 98.88 19 LYS B N 1
ATOM 704 C CA . LYS B 1 19 ? 7.68 -15.18 -8.156 1 98.88 19 LYS B CA 1
ATOM 705 C C . LYS B 1 19 ? 6.836 -13.914 -8.109 1 98.88 19 LYS B C 1
ATOM 707 O O . LYS B 1 19 ? 7.188 -12.953 -7.43 1 98.88 19 LYS B O 1
ATOM 712 N N . THR B 1 20 ? 5.789 -13.891 -8.812 1 98.94 20 THR B N 1
ATOM 713 C CA . THR B 1 20 ? 4.875 -12.758 -8.852 1 98.94 20 THR B CA 1
ATOM 714 C C . THR B 1 20 ? 4.309 -12.477 -7.461 1 98.94 20 THR B C 1
ATOM 716 O O . THR B 1 20 ? 4.246 -11.32 -7.031 1 98.94 20 THR B O 1
ATOM 719 N N . ILE B 1 21 ? 3.877 -13.508 -6.773 1 98.94 21 ILE B N 1
ATOM 720 C CA . ILE B 1 21 ? 3.32 -13.383 -5.43 1 98.94 21 ILE B CA 1
ATOM 721 C C . ILE B 1 21 ? 4.363 -12.781 -4.492 1 98.94 21 ILE B C 1
ATOM 723 O O . ILE B 1 21 ? 4.055 -11.883 -3.705 1 98.94 21 ILE B O 1
ATOM 727 N N . ASP B 1 22 ? 5.586 -13.242 -4.676 1 98.81 22 ASP B N 1
ATOM 728 C CA . ASP B 1 22 ? 6.68 -12.711 -3.869 1 98.81 22 ASP B CA 1
ATOM 729 C C . ASP B 1 22 ? 6.887 -11.219 -4.148 1 98.81 22 ASP B C 1
ATOM 731 O O . ASP B 1 22 ? 7.055 -10.43 -3.219 1 98.81 22 ASP B O 1
ATOM 735 N N . GLU B 1 23 ? 6.832 -10.828 -5.316 1 98.88 23 GLU B N 1
ATOM 736 C CA . GLU B 1 23 ? 7.012 -9.438 -5.723 1 98.88 23 GLU B CA 1
ATOM 737 C C . GLU B 1 23 ? 5.875 -8.562 -5.207 1 98.88 23 GLU B C 1
ATOM 739 O O . GLU B 1 23 ? 6.117 -7.496 -4.633 1 98.88 23 GLU B O 1
ATOM 744 N N . LEU B 1 24 ? 4.727 -9.023 -5.379 1 98.88 24 LEU B N 1
ATOM 745 C CA . LEU B 1 24 ? 3.564 -8.281 -4.895 1 98.88 24 LEU B CA 1
ATOM 746 C C . LEU B 1 24 ? 3.611 -8.125 -3.379 1 98.88 24 LEU B C 1
ATOM 748 O O . LEU B 1 24 ? 3.303 -7.051 -2.852 1 98.88 24 LEU B O 1
ATOM 752 N N . SER B 1 25 ? 3.996 -9.156 -2.729 1 98.81 25 SER B N 1
ATOM 753 C CA . SER B 1 25 ? 4.109 -9.125 -1.273 1 98.81 25 SER B CA 1
ATOM 754 C C . SER B 1 25 ? 5.137 -8.094 -0.818 1 98.81 25 SER B C 1
ATOM 756 O O . SER B 1 25 ? 4.918 -7.383 0.163 1 98.81 25 SER B O 1
ATOM 758 N N . SER B 1 26 ? 6.242 -8.023 -1.544 1 98.81 26 SER B N 1
ATOM 759 C CA . SER B 1 26 ? 7.281 -7.047 -1.229 1 98.81 26 SER B CA 1
ATOM 760 C C . SER B 1 26 ? 6.785 -5.621 -1.439 1 98.81 26 SER B C 1
ATOM 762 O O . SER B 1 26 ? 7.051 -4.738 -0.62 1 98.81 26 SER B O 1
ATOM 764 N N . VAL B 1 27 ? 6.059 -5.355 -2.445 1 98.88 27 VAL B N 1
ATOM 765 C CA . VAL B 1 27 ? 5.504 -4.043 -2.744 1 98.88 27 VAL B CA 1
ATOM 766 C C . VAL B 1 27 ? 4.48 -3.658 -1.677 1 98.88 27 VAL B C 1
ATOM 768 O O . VAL B 1 27 ? 4.465 -2.521 -1.201 1 98.88 27 VAL B O 1
ATOM 771 N N . LEU B 1 28 ? 3.67 -4.625 -1.316 1 98.88 28 LEU B N 1
ATOM 772 C CA . LEU B 1 28 ? 2.67 -4.402 -0.277 1 98.88 28 LEU B CA 1
ATOM 773 C C . LEU B 1 28 ? 3.328 -3.973 1.029 1 98.88 28 LEU B C 1
ATOM 775 O O . LEU B 1 28 ? 2.844 -3.059 1.701 1 98.88 28 LEU B O 1
ATOM 779 N N . ALA B 1 29 ? 4.406 -4.621 1.326 1 98.81 29 ALA B N 1
ATOM 780 C CA . ALA B 1 29 ? 5.141 -4.289 2.543 1 98.81 29 ALA B CA 1
ATOM 781 C C . ALA B 1 29 ? 5.688 -2.863 2.482 1 98.81 29 ALA B C 1
ATOM 783 O O . ALA B 1 29 ? 5.609 -2.121 3.463 1 98.81 29 ALA B O 1
ATOM 784 N N . GLU B 1 30 ? 6.148 -2.486 1.391 1 98.88 30 GLU B N 1
ATOM 785 C CA . GLU B 1 30 ? 6.695 -1.143 1.212 1 98.88 30 GLU B CA 1
ATOM 786 C C . GLU B 1 30 ? 5.598 -0.087 1.288 1 98.88 30 GLU B C 1
ATOM 788 O O . GLU B 1 30 ? 5.789 0.977 1.881 1 98.88 30 GLU B O 1
ATOM 793 N N . GLN B 1 31 ? 4.512 -0.381 0.753 1 98.88 31 GLN B N 1
ATOM 794 C CA . GLN B 1 31 ? 3.375 0.533 0.8 1 98.88 31 GLN B CA 1
ATOM 795 C C . GLN B 1 31 ? 2.857 0.694 2.227 1 98.88 31 GLN B C 1
ATOM 797 O O . GLN B 1 31 ? 2.477 1.794 2.633 1 98.88 31 GLN B O 1
ATOM 802 N N . TRP B 1 32 ? 2.879 -0.392 2.926 1 98.81 32 TRP B N 1
ATOM 803 C CA . TRP B 1 32 ? 2.469 -0.332 4.324 1 98.81 32 TRP B CA 1
ATOM 804 C C . TRP B 1 32 ? 3.371 0.606 5.117 1 98.81 32 TRP B C 1
ATOM 806 O O . TRP B 1 32 ? 2.889 1.414 5.918 1 98.81 32 TRP B O 1
ATOM 816 N N . LYS B 1 33 ? 4.648 0.612 4.895 1 98.88 33 LYS B N 1
ATOM 817 C CA . LYS B 1 33 ? 5.594 1.514 5.543 1 98.88 33 LYS B CA 1
ATOM 818 C C . LYS B 1 33 ? 5.32 2.965 5.16 1 98.88 33 LYS B C 1
ATOM 820 O O . LYS B 1 33 ? 5.398 3.859 6.008 1 98.88 33 LYS B O 1
ATOM 825 N N . THR B 1 34 ? 5.09 3.078 3.916 1 98.94 34 THR B N 1
ATOM 826 C CA . THR B 1 34 ? 4.789 4.418 3.424 1 98.94 34 THR B CA 1
ATOM 827 C C . THR B 1 34 ? 3.535 4.969 4.094 1 98.94 34 THR B C 1
ATOM 829 O O . THR B 1 34 ? 3.518 6.121 4.535 1 98.94 34 THR B O 1
ATOM 832 N N . ILE B 1 35 ? 2.479 4.211 4.141 1 98.94 35 ILE B N 1
ATOM 833 C CA . ILE B 1 35 ? 1.23 4.605 4.781 1 98.94 35 ILE B CA 1
ATOM 834 C C . ILE B 1 35 ? 1.497 4.984 6.238 1 98.94 35 ILE B C 1
ATOM 836 O O . ILE B 1 35 ? 1.02 6.02 6.715 1 98.94 35 ILE B O 1
ATOM 840 N N . ASP B 1 36 ? 2.283 4.199 6.895 1 98.88 36 ASP B N 1
ATOM 841 C CA . ASP B 1 36 ? 2.635 4.453 8.289 1 98.88 36 ASP B CA 1
ATOM 842 C C . ASP B 1 36 ? 3.355 5.793 8.438 1 98.88 36 ASP B C 1
ATOM 844 O O . ASP B 1 36 ? 3.014 6.594 9.312 1 98.88 36 ASP B O 1
ATOM 848 N N . ARG B 1 37 ? 4.297 6.031 7.586 1 98.81 37 ARG B N 1
ATOM 849 C CA . ARG B 1 37 ? 5.078 7.262 7.621 1 98.81 37 ARG B CA 1
ATOM 850 C C . ARG B 1 37 ? 4.195 8.477 7.371 1 98.81 37 ARG B C 1
ATOM 852 O O . ARG B 1 37 ? 4.277 9.477 8.094 1 98.81 37 ARG B O 1
ATOM 859 N N . LEU B 1 38 ? 3.375 8.383 6.43 1 98.88 38 LEU B N 1
ATOM 860 C CA . LEU B 1 38 ? 2.482 9.484 6.086 1 98.88 38 LEU B CA 1
ATOM 861 C C . LEU B 1 38 ? 1.498 9.766 7.219 1 98.88 38 LEU B C 1
ATOM 863 O O . LEU B 1 38 ? 1.221 10.922 7.535 1 98.88 38 LEU B O 1
ATOM 867 N N . SER B 1 39 ? 0.988 8.742 7.777 1 98.88 39 SER B N 1
ATOM 868 C CA . SER B 1 39 ? 0.038 8.867 8.875 1 98.88 39 SER B CA 1
ATOM 869 C C . SER B 1 39 ? 0.676 9.555 10.086 1 98.88 39 SER B C 1
ATOM 871 O O . SER B 1 39 ? 0.067 10.43 10.703 1 98.88 39 SER B O 1
ATOM 873 N N . LYS B 1 40 ? 1.841 9.172 10.367 1 98.88 40 LYS B N 1
ATOM 874 C CA . LYS B 1 40 ? 2.564 9.773 11.477 1 98.88 40 LYS B CA 1
ATOM 875 C C . LYS B 1 40 ? 2.84 11.25 11.211 1 98.88 40 LYS B C 1
ATOM 877 O O . LYS B 1 40 ? 2.643 12.094 12.094 1 98.88 40 LYS B O 1
ATOM 882 N N . LYS B 1 41 ? 3.326 11.562 10.094 1 98.75 41 LYS B N 1
ATOM 883 C CA . LYS B 1 41 ? 3.59 12.945 9.719 1 98.75 41 LYS B CA 1
ATOM 884 C C . LYS B 1 41 ? 2.314 13.781 9.773 1 98.75 41 LYS B C 1
ATOM 886 O O . LYS B 1 41 ? 2.334 14.914 10.266 1 98.75 41 LYS B O 1
ATOM 891 N N . LEU B 1 42 ? 1.259 13.234 9.289 1 98.69 42 LEU B N 1
ATOM 892 C CA . LEU B 1 42 ? -0.027 13.922 9.312 1 98.69 42 LEU B CA 1
ATOM 893 C C . LEU B 1 42 ? -0.489 14.164 10.75 1 98.69 42 LEU B C 1
ATOM 895 O O . LEU B 1 42 ? -0.958 15.258 11.078 1 98.69 42 LEU B O 1
ATOM 899 N N . GLY B 1 43 ? -0.368 13.086 11.492 1 98.38 43 GLY B N 1
ATOM 900 C CA . GLY B 1 43 ? -0.709 13.227 12.898 1 98.38 43 GLY B CA 1
ATOM 901 C C . GLY B 1 43 ? 0.094 14.312 13.594 1 98.38 43 GLY B C 1
ATOM 902 O O . GLY B 1 43 ? -0.467 15.148 14.305 1 98.38 43 GLY B O 1
ATOM 903 N N . ALA B 1 44 ? 1.348 14.305 13.406 1 98 44 ALA B N 1
ATOM 904 C CA . ALA B 1 44 ? 2.24 15.281 14.023 1 98 44 ALA B CA 1
ATOM 905 C C . ALA B 1 44 ? 1.891 16.703 13.578 1 98 44 ALA B C 1
ATOM 907 O O . ALA B 1 44 ? 1.858 17.625 14.391 1 98 44 ALA B O 1
ATOM 908 N N . LEU B 1 45 ? 1.594 16.891 12.367 1 97.31 45 LEU B N 1
ATOM 909 C CA . LEU B 1 45 ? 1.252 18.203 11.836 1 97.31 45 LEU B CA 1
ATOM 910 C C . LEU B 1 45 ? -0.103 18.656 12.367 1 97.31 45 LEU B C 1
ATOM 912 O O . LEU B 1 45 ? -0.29 19.844 12.656 1 97.31 45 LEU B O 1
ATOM 916 N N . THR B 1 46 ? -0.983 17.75 12.461 1 96.69 46 THR B N 1
ATOM 917 C CA . THR B 1 46 ? -2.301 18.062 13 1 96.69 46 THR B CA 1
ATOM 918 C C . THR B 1 46 ? -2.191 18.547 14.445 1 96.69 46 THR B C 1
ATOM 920 O O . THR B 1 46 ? -2.807 19.547 14.812 1 96.69 46 THR B O 1
ATOM 923 N N . ASP B 1 47 ? -1.386 17.938 15.211 1 95.25 47 ASP B N 1
ATOM 924 C CA . ASP B 1 47 ? -1.166 18.312 16.609 1 95.25 47 ASP B CA 1
ATOM 925 C C . ASP B 1 47 ? -0.56 19.703 16.703 1 95.25 47 ASP B C 1
ATOM 927 O O . ASP B 1 47 ? -1.006 20.531 17.5 1 95.25 47 ASP B O 1
ATOM 931 N N . ARG B 1 48 ? 0.372 19.906 15.875 1 92.31 48 ARG B N 1
ATOM 932 C CA . ARG B 1 48 ? 1.028 21.203 15.859 1 92.31 48 ARG B CA 1
ATOM 933 C C . ARG B 1 48 ? 0.054 22.297 15.445 1 92.31 48 ARG B C 1
ATOM 935 O O . ARG B 1 48 ? 0.069 23.391 16.016 1 92.31 48 ARG B O 1
ATOM 942 N N . PHE B 1 49 ? -0.78 22.016 14.523 1 91 49 PHE B N 1
ATOM 943 C CA . PHE B 1 49 ? -1.775 22.969 14.039 1 91 49 PHE B CA 1
ATOM 944 C C . PHE B 1 49 ? -2.789 23.297 15.133 1 91 49 PHE B C 1
ATOM 946 O O . PHE B 1 49 ? -3.143 24.453 15.336 1 91 49 PHE B O 1
ATOM 953 N N . LEU B 1 50 ? -3.17 22.234 15.805 1 86.94 50 LEU B N 1
ATOM 954 C CA . LEU B 1 50 ? -4.129 22.422 16.891 1 86.94 50 LEU B CA 1
ATOM 955 C C . LEU B 1 50 ? -3.525 23.25 18.016 1 86.94 50 LEU B C 1
ATOM 957 O O . LEU B 1 50 ? -4.203 24.094 18.594 1 86.94 50 LEU B O 1
ATOM 961 N N . GLU B 1 51 ? -2.277 23.156 18.281 1 85.5 51 GLU B N 1
ATOM 962 C CA . GLU B 1 51 ? -1.565 23.938 19.297 1 85.5 51 GLU B CA 1
ATOM 963 C C . GLU B 1 51 ? -1.48 25.422 18.891 1 85.5 51 GLU B C 1
ATOM 965 O O . GLU B 1 51 ? -1.689 26.297 19.719 1 85.5 51 GLU B O 1
ATOM 970 N N . LEU B 1 52 ? -1.32 25.703 17.672 1 81.38 52 LEU B N 1
ATOM 971 C CA . LEU B 1 52 ? -1.221 27.078 17.172 1 81.38 52 LEU B CA 1
ATOM 972 C C . LEU B 1 52 ? -2.586 27.75 17.172 1 81.38 52 LEU B C 1
ATOM 974 O O . LEU B 1 52 ? -2.695 28.938 17.531 1 81.38 52 LEU B O 1
ATOM 978 N N . GLU B 1 53 ? -3.496 27.016 16.812 1 78 53 GLU B N 1
ATOM 979 C CA . GLU B 1 53 ? -4.855 27.547 16.797 1 78 53 GLU B CA 1
ATOM 980 C C .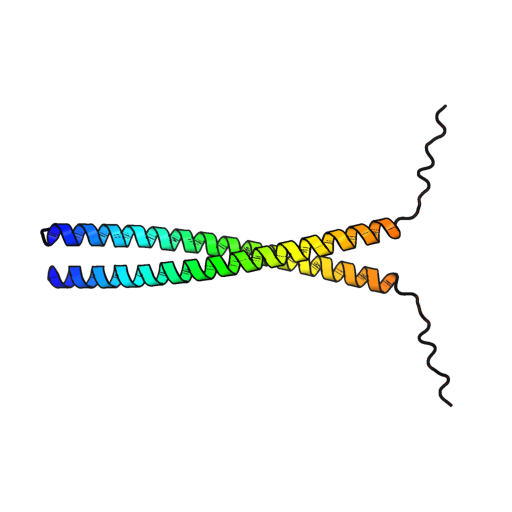 GLU B 1 53 ? -5.328 27.891 18.203 1 78 53 GLU B C 1
ATOM 982 O O . GLU B 1 53 ? -6.02 28.891 18.406 1 78 53 GLU B O 1
ATOM 987 N N . GLU B 1 54 ? -4.996 27.109 19.141 1 79.38 54 GLU B N 1
ATOM 988 C CA . GLU B 1 54 ? -5.352 27.328 20.531 1 79.38 54 GLU B CA 1
ATOM 989 C C . GLU B 1 54 ? -4.676 28.594 21.078 1 79.38 54 GLU B C 1
ATOM 991 O O . GLU B 1 54 ? -5.27 29.328 21.875 1 79.38 54 GLU B O 1
ATOM 996 N N . GLN B 1 55 ? -3.533 29.031 20.594 1 74.44 55 GLN B N 1
ATOM 997 C CA . GLN B 1 55 ? -2.781 30.203 21.047 1 74.44 55 GLN B CA 1
ATOM 998 C C . GLN B 1 55 ? -3.311 31.484 20.391 1 74.44 55 GLN B C 1
ATOM 1000 O O . GLN B 1 55 ? -3.213 32.562 20.984 1 74.44 55 GLN B O 1
ATOM 1005 N N . THR B 1 56 ? -3.777 31.469 19.25 1 66.31 56 THR B N 1
ATOM 1006 C CA . THR B 1 56 ? -4.242 32.656 18.547 1 66.31 56 THR B CA 1
ATOM 1007 C C . THR B 1 56 ? -5.734 32.875 18.766 1 66.31 56 THR B C 1
ATOM 1009 O O . THR B 1 56 ? -6.281 33.906 18.391 1 66.31 56 THR B O 1
ATOM 1012 N N . ALA B 1 57 ? -6.375 31.922 19.234 1 68.31 57 ALA B N 1
ATOM 1013 C CA . ALA B 1 57 ? -7.793 32.062 19.547 1 68.31 57 ALA B CA 1
ATOM 1014 C C . ALA B 1 57 ? -8.023 33.219 20.531 1 68.31 57 ALA B C 1
ATOM 1016 O O . ALA B 1 57 ? -7.27 33.375 21.5 1 68.31 57 ALA B O 1
ATOM 1017 N N . PRO B 1 58 ? -8.688 34.375 20.203 1 59.19 58 PRO B N 1
ATOM 1018 C CA . PRO B 1 58 ? -8.93 35.469 21.141 1 59.19 58 PRO B CA 1
ATOM 1019 C C . PRO B 1 58 ? -9.406 35 22.5 1 59.19 58 PRO B C 1
ATOM 1021 O O . PRO B 1 58 ? -10.102 33.969 22.594 1 59.19 58 PRO B O 1
ATOM 1024 N N . ASP B 1 59 ? -8.539 35.125 23.469 1 56.75 59 ASP B N 1
ATOM 1025 C CA . ASP B 1 59 ? -9.047 34.969 24.828 1 56.75 59 ASP B CA 1
ATOM 1026 C C . ASP B 1 59 ? -10.492 35.438 24.938 1 56.75 59 ASP B C 1
ATOM 1028 O O . ASP B 1 59 ? -10.742 36.625 25.141 1 56.75 59 ASP B O 1
ATOM 1032 N N . VAL B 1 60 ? -11.32 35.188 24.078 1 57.31 60 VAL B N 1
ATOM 1033 C CA . VAL B 1 60 ? -12.664 35.656 24.375 1 57.31 60 VAL B CA 1
ATOM 1034 C C . VAL B 1 60 ? -13.031 35.281 25.812 1 57.31 60 VAL B C 1
ATOM 1036 O O . VAL B 1 60 ? -13.062 34.125 26.172 1 57.31 60 VAL B O 1
ATOM 1039 N N . PRO B 1 61 ? -12.789 36.188 26.734 1 55.31 61 PRO B N 1
ATOM 1040 C CA . PRO B 1 61 ? -13.203 35.938 28.109 1 55.31 61 PRO B CA 1
ATOM 1041 C C . PRO B 1 61 ? -14.562 35.25 28.219 1 55.31 61 PRO B C 1
ATOM 1043 O O . PRO B 1 61 ? -15.523 35.656 27.562 1 55.31 61 PRO B O 1
ATOM 1046 N N . VAL B 1 62 ? -14.492 33.844 28.094 1 55.91 62 VAL B N 1
ATOM 1047 C CA . VAL B 1 62 ? -15.766 33.219 28.469 1 55.91 62 VAL B CA 1
ATOM 1048 C C . VAL B 1 62 ? -16.422 34.062 29.578 1 55.91 62 VAL B C 1
ATOM 1050 O O . VAL B 1 62 ? -15.961 34.031 30.719 1 55.91 62 VAL B O 1
ATOM 1053 N N . THR B 1 63 ? -16.812 35.312 29.359 1 56.09 63 THR B N 1
ATOM 1054 C CA . THR B 1 63 ? -17.594 36.031 30.375 1 56.09 63 THR B CA 1
ATOM 1055 C C . THR B 1 63 ? -18.766 35.188 30.859 1 56.09 63 THR B C 1
ATOM 1057 O O . THR B 1 63 ? -19.609 34.781 30.078 1 56.09 63 THR B O 1
ATOM 1060 N N . LYS B 1 64 ? -18.438 34.219 31.734 1 57.47 64 LYS B N 1
ATOM 1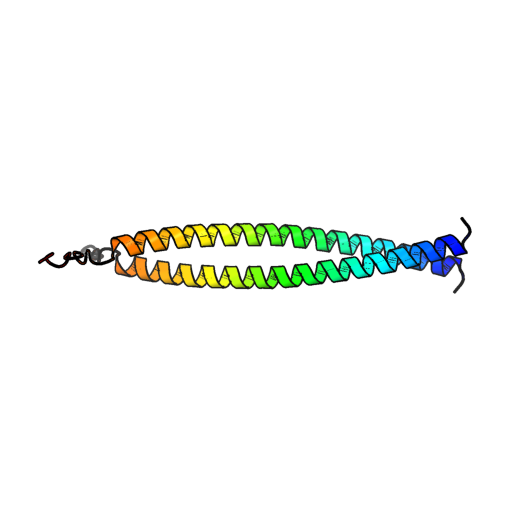061 C CA . LYS B 1 64 ? -19.5 33.5 32.438 1 57.47 64 LYS B CA 1
ATOM 1062 C C . LYS B 1 64 ? -20.688 34.438 32.688 1 57.47 64 LYS B C 1
ATOM 1064 O O . LYS B 1 64 ? -20.516 35.5 33.25 1 57.47 64 LYS B O 1
ATOM 1069 N N . PRO B 1 65 ? -21.719 34.219 32 1 56.78 65 PRO B N 1
ATOM 1070 C CA . PRO B 1 65 ? -22.828 35.125 32.344 1 56.78 65 PRO B CA 1
ATOM 1071 C C . PRO B 1 65 ? -23.078 35.25 33.844 1 56.78 65 PRO B C 1
ATOM 1073 O O . PRO B 1 65 ? -22.766 34.312 34.594 1 56.78 65 PRO B O 1
ATOM 1076 N N . PRO B 1 66 ? -23.219 36.5 34.344 1 53.41 66 PRO B N 1
ATOM 1077 C CA . PRO B 1 66 ? -23.469 36.719 35.781 1 53.41 66 PRO B CA 1
ATOM 1078 C C . PRO B 1 66 ? -24.594 35.844 36.312 1 53.41 66 PRO B C 1
ATOM 1080 O O . PRO B 1 66 ? -25.562 35.562 35.594 1 53.41 66 PRO B O 1
ATOM 1083 N N . HIS B 1 67 ? -24.125 34.719 36.875 1 63.25 67 HIS B N 1
ATOM 1084 C CA . HIS B 1 67 ? -25.172 33.906 37.5 1 63.25 67 HIS B CA 1
ATOM 1085 C C . HIS B 1 67 ? -26.172 34.812 38.219 1 63.25 67 HIS B C 1
ATOM 1087 O O . HIS B 1 67 ? -25.812 35.625 39.062 1 63.25 67 HIS B O 1
ATOM 1093 N N . TRP B 1 68 ? -27.391 35.125 37.938 1 43.72 68 TRP B N 1
ATOM 1094 C CA . TRP B 1 68 ? -28.438 35.75 38.75 1 43.72 68 TRP B CA 1
ATOM 1095 C C . TRP B 1 68 ? -28.812 34.906 39.938 1 43.72 68 TRP B C 1
ATOM 1097 O O . TRP B 1 68 ? -28.766 33.656 39.875 1 43.72 68 TRP B O 1
#

Sequence (136 aa):
MTPDQRLTELEIRVAEQEKTIDELSSVLAEQWKTIDRLSKKLGALTDRFLELEEQTAPDVPVTKPPHWMTPDQRLTELEIRVAEQEKTIDELSSVLAEQWKTIDRLSKKLGALTDRFLELEEQTAPDVPVTKPPHW

Radius of gyration: 30.08 Å; Cα contacts (8 Å, |Δi|>4): 60; chains: 2; bounding box: 55×95×65 Å

Organism: Brucella anthropi (strain ATCC 49188 / DSM 6882 / CCUG 24695 / JCM 21032 / LMG 3331 / NBRC 15819 / NCTC 12168 / Alc 37) (NCBI:txid439375)